Protein AF-A0A9N9IVQ7-F1 (afdb_monomer)

Sequence (150 aa):
NILSKRNEDKVCKCTIAESTFSSSFSGFSFFSQDECGRTTIAGMFSRGFEIFNSTNDIRFEIVDSCNRTLHDLTDGLNVQFNNDGSTDPFIHTFDQINLDCFEDGILFPQVAKNSKRSCGGNQRRDGPNAMTVKEGDDIKAKASVNDVPR

pLDDT: mean 85.36, std 16.27, range [41.31, 98.56]

Nearest PDB structures (foldseek):
  6fp6-assembly8_P  TM=5.067E-01  e=4.158E-01  Homo sapiens
  3h5c-assembly1_A  TM=5.831E-01  e=1.987E+00  Homo sapiens
  1yqf-assembly2_E  TM=6.324E-01  e=5.433E+00  Leishmania major
  6ee5-assembly1_A  TM=5.844E-01  e=8.494E+00  synthetic construct
  1jmj-assembly1_B  TM=2.276E-01  e=6.424E+00  Homo sapiens

Organism: Funneliformis mosseae (NCBI:txid27381)

Radius of gyration: 16.51 Å; Cα contacts (8 Å, |Δi|>4): 338; chains: 1; bounding box: 44×45×41 Å

Mean predicted aligned error: 7.53 Å

Foldseek 3Di:
DPPPPPPQDLLDDWFKWKWAFDPLWGKMWIWIAGSNQKIKIKMWIPANQLPDPDCPQKWKFWAALLRHGPDTCCVQQVWAADNRRITDITIGIGNPAGQPSDPSHQQFRDDPPPPPDDSPDDGDSRDHIWIFIDRHSDTSTITGIGTDDD

Structure (mmCIF, N/CA/C/O backbone):
data_AF-A0A9N9IVQ7-F1
#
_entry.id   AF-A0A9N9IVQ7-F1
#
loop_
_atom_site.group_PDB
_atom_site.id
_atom_site.type_symbol
_atom_site.label_atom_id
_atom_site.label_alt_id
_atom_site.label_comp_id
_atom_site.label_asym_id
_atom_site.label_entity_id
_atom_site.label_seq_id
_atom_site.pdbx_PDB_ins_code
_atom_site.Cartn_x
_atom_site.Cartn_y
_atom_site.Cartn_z
_atom_site.occupancy
_atom_site.B_iso_or_equiv
_atom_site.auth_seq_id
_atom_site.auth_comp_id
_atom_site.auth_asym_id
_atom_site.auth_atom_id
_atom_site.pdbx_PDB_model_num
ATOM 1 N N . ASN A 1 1 ? -27.186 -28.366 11.561 1.00 41.31 1 ASN A N 1
ATOM 2 C CA . ASN A 1 1 ? -27.120 -27.013 12.152 1.00 41.31 1 ASN A CA 1
ATOM 3 C C . ASN A 1 1 ? -25.804 -26.363 11.765 1.00 41.31 1 ASN A C 1
ATOM 5 O O . ASN A 1 1 ? -24.776 -26.747 12.293 1.00 41.31 1 ASN A O 1
ATOM 9 N N . ILE A 1 2 ? -25.836 -25.443 10.797 1.00 47.78 2 ILE A N 1
ATOM 10 C CA . ILE A 1 2 ? -24.663 -24.804 10.152 1.00 47.78 2 ILE A CA 1
ATOM 11 C C . ILE A 1 2 ? -24.270 -23.489 10.878 1.00 47.78 2 ILE A C 1
ATOM 13 O O . ILE A 1 2 ? -23.570 -22.638 10.349 1.00 47.78 2 ILE A O 1
ATOM 17 N N . LEU A 1 3 ? -24.712 -23.301 12.126 1.00 49.97 3 LEU A N 1
ATOM 18 C CA . LEU A 1 3 ? -24.615 -22.023 12.851 1.00 49.97 3 LEU A CA 1
ATOM 19 C C . LEU A 1 3 ? -23.543 -21.976 13.955 1.00 49.97 3 LEU A C 1
ATOM 21 O O . LEU A 1 3 ? -23.533 -21.043 14.746 1.00 49.97 3 LEU A O 1
ATOM 25 N N . SER A 1 4 ? -22.616 -22.934 14.017 1.00 47.44 4 SER A N 1
ATOM 26 C CA . SER A 1 4 ? -21.653 -23.053 15.128 1.00 47.44 4 SER A CA 1
ATOM 27 C C . SER A 1 4 ? -20.195 -22.725 14.765 1.00 47.44 4 SER A C 1
ATOM 29 O O . SER A 1 4 ? -19.284 -23.384 15.254 1.00 47.44 4 SER A O 1
ATOM 31 N N . LYS A 1 5 ? -19.936 -21.728 13.906 1.00 46.72 5 LYS A N 1
ATOM 32 C CA . LYS A 1 5 ? -18.557 -21.318 13.550 1.00 46.72 5 LYS A CA 1
ATOM 33 C C . LYS A 1 5 ? -18.295 -19.806 13.630 1.00 46.72 5 LYS A C 1
ATOM 35 O O . LYS A 1 5 ? -17.613 -19.241 12.786 1.00 46.72 5 LYS A O 1
ATOM 40 N N . ARG A 1 6 ? -18.835 -19.144 14.656 1.00 49.84 6 ARG A N 1
ATOM 41 C CA . ARG A 1 6 ? -18.424 -17.787 15.064 1.00 49.84 6 ARG A CA 1
ATOM 42 C C . ARG A 1 6 ? -18.199 -17.776 16.577 1.00 49.84 6 ARG A C 1
ATOM 44 O O . ARG A 1 6 ? -19.027 -17.264 17.313 1.00 49.84 6 ARG A O 1
ATOM 51 N N . ASN A 1 7 ? -17.130 -18.438 17.013 1.00 49.03 7 ASN A N 1
ATOM 52 C CA . ASN A 1 7 ? -16.660 -18.415 18.406 1.00 49.03 7 ASN A CA 1
ATOM 53 C C . ASN A 1 7 ? -15.434 -17.502 18.577 1.00 49.03 7 ASN A C 1
ATOM 55 O O . ASN A 1 7 ? -14.734 -17.602 19.576 1.00 49.03 7 ASN A O 1
ATOM 59 N N . GLU A 1 8 ? -15.148 -16.645 17.600 1.00 56.81 8 GLU A N 1
ATOM 60 C CA . GLU A 1 8 ? -14.254 -15.515 17.823 1.00 56.81 8 GLU A CA 1
ATOM 61 C C . GLU A 1 8 ? -15.145 -14.376 18.299 1.00 56.81 8 GLU A C 1
ATOM 63 O O . GLU A 1 8 ? -16.072 -13.970 17.588 1.00 56.81 8 GLU A O 1
ATOM 68 N N . ASP A 1 9 ? -14.941 -13.940 19.541 1.00 60.38 9 ASP A N 1
ATOM 69 C CA . ASP A 1 9 ? -15.590 -12.742 20.052 1.00 60.38 9 ASP A CA 1
ATOM 70 C C . ASP A 1 9 ? -15.311 -11.617 19.050 1.00 60.38 9 ASP A C 1
ATOM 72 O O . ASP A 1 9 ? -14.163 -11.340 18.712 1.00 60.38 9 ASP A O 1
ATOM 76 N N . LYS A 1 10 ? -16.365 -11.017 18.495 1.00 64.00 10 LYS A N 1
ATOM 77 C CA . LYS A 1 10 ? -16.242 -9.896 17.558 1.00 64.00 10 LYS A CA 1
ATOM 78 C C . LYS A 1 10 ? -15.755 -8.672 18.331 1.00 64.00 10 LYS A C 1
ATOM 80 O O . LYS A 1 10 ? -16.569 -7.894 18.826 1.00 64.00 10 LYS A O 1
ATOM 85 N N . VAL A 1 11 ? -14.443 -8.553 18.505 1.00 78.00 11 VAL A N 1
ATOM 86 C CA . VA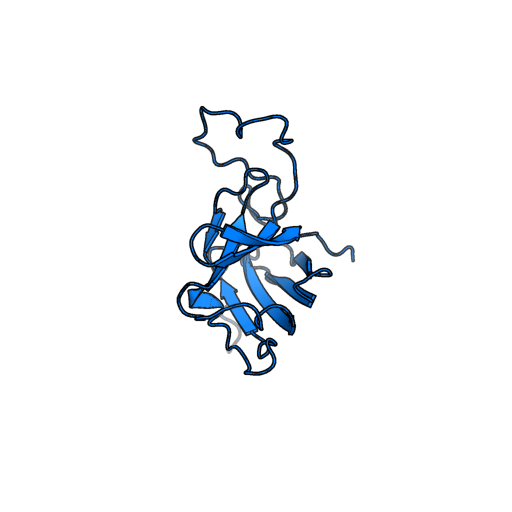L A 1 11 ? -13.819 -7.496 19.315 1.00 78.00 11 VAL A CA 1
ATOM 87 C C . VAL A 1 11 ? -13.631 -6.209 18.504 1.00 78.00 11 VAL A C 1
ATOM 89 O O . VAL A 1 11 ? -13.589 -5.121 19.074 1.00 78.00 11 VAL A O 1
ATOM 92 N N . CYS A 1 12 ? -13.577 -6.306 17.173 1.00 87.50 12 CYS A N 1
ATOM 93 C CA . CYS A 1 12 ? -13.176 -5.200 16.313 1.00 87.50 12 CYS A CA 1
ATOM 94 C C . CYS A 1 12 ? -14.361 -4.548 15.597 1.00 87.50 12 CYS A C 1
ATOM 96 O O . CYS A 1 12 ? -15.274 -5.221 15.113 1.00 87.50 12 CYS A O 1
ATOM 98 N N . LYS A 1 13 ? -14.322 -3.219 15.450 1.00 89.75 13 LYS A N 1
ATOM 99 C CA . LYS A 1 13 ? -15.182 -2.542 14.474 1.00 89.75 13 LYS A CA 1
ATOM 100 C C . LYS A 1 13 ? -14.661 -2.825 13.065 1.00 89.75 13 LYS A C 1
ATOM 102 O O . LYS A 1 13 ? -13.451 -2.866 12.838 1.00 89.75 13 LYS A O 1
ATOM 107 N N . CYS A 1 14 ? -15.569 -2.960 12.101 1.00 92.12 14 CYS A N 1
ATOM 108 C CA . CYS A 1 14 ? -15.156 -2.893 10.706 1.00 92.12 14 CYS A CA 1
ATOM 109 C C . CYS A 1 14 ? -14.626 -1.484 10.446 1.00 92.12 14 CYS A C 1
ATOM 111 O O . CYS A 1 14 ? -15.334 -0.523 10.766 1.00 92.12 14 CYS A O 1
ATOM 113 N N . THR A 1 15 ? -13.482 -1.353 9.780 1.00 94.25 15 THR A N 1
ATOM 114 C CA . THR A 1 15 ? -12.832 -0.070 9.443 1.00 94.25 15 THR A CA 1
ATOM 115 C C . THR A 1 15 ? -12.342 -0.120 7.998 1.00 94.25 15 THR A C 1
ATOM 117 O O . THR A 1 15 ? -12.033 -1.202 7.498 1.00 94.25 15 THR A O 1
ATOM 120 N N . ILE A 1 16 ? -12.340 1.020 7.302 1.00 96.19 16 ILE A N 1
ATOM 121 C CA . ILE A 1 16 ? -11.839 1.123 5.926 1.00 96.19 16 ILE A CA 1
ATOM 122 C C . ILE A 1 16 ? -10.820 2.251 5.873 1.00 96.19 16 ILE A C 1
ATOM 124 O O . ILE A 1 16 ? -11.083 3.333 6.377 1.00 96.19 16 ILE A O 1
ATOM 128 N N . ALA A 1 17 ? -9.688 2.003 5.231 1.00 97.38 17 ALA A N 1
ATOM 129 C CA . ALA A 1 17 ? -8.689 3.020 4.961 1.00 97.38 17 ALA A CA 1
ATOM 130 C C . ALA A 1 17 ? -8.263 2.979 3.494 1.00 97.38 17 ALA A C 1
ATOM 132 O O . ALA A 1 17 ? -8.499 1.992 2.791 1.00 97.38 17 ALA A O 1
ATOM 133 N N . GLU A 1 18 ? -7.609 4.039 3.038 1.00 97.50 18 GLU A N 1
ATOM 134 C CA . GLU A 1 18 ? -7.057 4.121 1.692 1.00 97.50 18 GLU A CA 1
ATOM 135 C C . GLU A 1 18 ? -5.669 4.763 1.661 1.00 97.50 18 GLU A C 1
ATOM 137 O O . GLU A 1 18 ? -5.298 5.580 2.509 1.00 97.50 18 GLU A O 1
ATOM 142 N N . SER A 1 19 ? -4.913 4.405 0.630 1.00 97.94 19 SER A N 1
ATOM 143 C CA . SER A 1 19 ? -3.668 5.049 0.238 1.00 97.94 19 SER A CA 1
ATOM 144 C C . SER A 1 19 ? -3.702 5.332 -1.252 1.00 97.94 19 SER A C 1
ATOM 146 O O . SER A 1 19 ? -3.748 4.407 -2.058 1.00 97.94 19 SER A O 1
ATOM 148 N N . THR A 1 20 ? -3.633 6.610 -1.613 1.00 97.75 20 THR A N 1
ATOM 149 C CA . THR A 1 20 ? -3.698 7.064 -3.006 1.00 97.75 20 THR A CA 1
ATOM 150 C C . THR A 1 20 ? -2.338 7.579 -3.463 1.00 97.75 20 THR A C 1
ATOM 152 O O . THR A 1 20 ? -1.767 8.489 -2.860 1.00 97.75 20 THR A O 1
ATOM 155 N N . PHE A 1 21 ? -1.829 7.015 -4.556 1.00 97.12 21 PHE A N 1
ATOM 156 C CA . PHE A 1 21 ? -0.580 7.403 -5.204 1.00 97.12 21 PHE A CA 1
ATOM 157 C C . PHE A 1 21 ? -0.909 8.233 -6.452 1.00 97.12 21 PHE A C 1
ATOM 159 O O . PHE A 1 21 ? -1.644 7.779 -7.327 1.00 97.12 21 PHE A O 1
ATOM 166 N N . SER A 1 22 ? -0.398 9.465 -6.533 1.00 92.81 22 SER A N 1
ATOM 167 C CA . SER A 1 22 ? -0.805 10.448 -7.556 1.00 92.81 22 SER A CA 1
ATOM 168 C C . SER A 1 22 ? 0.352 11.112 -8.317 1.00 92.81 22 SER A C 1
ATOM 170 O O . SER A 1 22 ? 0.138 12.091 -9.030 1.00 92.81 22 SER A O 1
ATOM 172 N N . SER A 1 23 ? 1.576 10.593 -8.193 1.00 88.00 23 SER A N 1
ATOM 173 C CA . SER A 1 23 ? 2.788 11.184 -8.785 1.00 88.00 23 SER A CA 1
ATOM 174 C C . SER A 1 23 ? 3.335 10.306 -9.926 1.00 88.00 23 SER A C 1
ATOM 1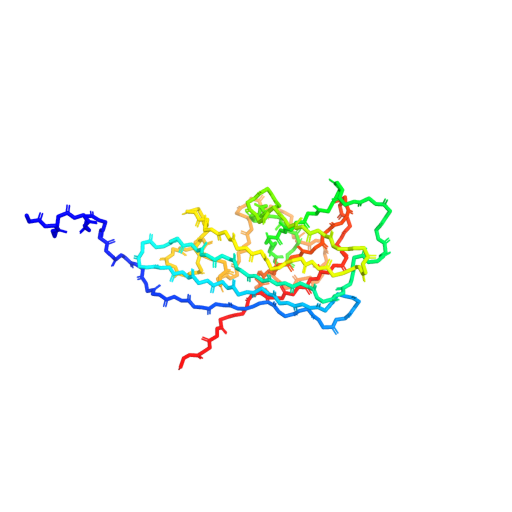76 O O . SER A 1 23 ? 2.580 9.916 -10.826 1.00 88.00 23 SER A O 1
ATOM 178 N N . SER A 1 24 ? 4.636 9.994 -9.908 1.00 90.50 24 SER A N 1
ATOM 179 C CA . SER A 1 24 ? 5.288 9.017 -10.793 1.00 90.50 24 SER A CA 1
ATOM 180 C C . SER A 1 24 ? 4.593 7.656 -10.746 1.00 90.50 24 SER A C 1
ATOM 182 O O . SER A 1 24 ? 4.410 7.028 -11.780 1.00 90.50 24 SER A O 1
ATOM 184 N N . PHE A 1 25 ? 4.109 7.267 -9.569 1.00 94.88 25 PHE A N 1
ATOM 185 C CA . PHE A 1 25 ? 3.207 6.138 -9.377 1.00 94.88 25 PHE A CA 1
ATOM 186 C C . PHE A 1 25 ? 1.771 6.641 -9.348 1.00 94.88 25 PHE A C 1
ATOM 188 O O . PHE A 1 25 ? 1.463 7.571 -8.593 1.00 94.88 25 PHE A O 1
ATOM 195 N N . SER A 1 26 ? 0.900 6.020 -10.144 1.00 96.75 26 SER A N 1
ATOM 196 C CA . SER A 1 26 ? -0.538 6.280 -10.083 1.00 96.75 26 SER A CA 1
ATOM 197 C C . SER A 1 26 ? -1.294 5.001 -9.791 1.00 96.75 26 SER A C 1
ATOM 199 O O . SER A 1 26 ? -1.281 4.064 -10.587 1.00 96.75 26 SER A O 1
ATOM 201 N N . GLY A 1 27 ? -1.952 4.967 -8.644 1.00 97.31 27 GLY A N 1
ATOM 202 C CA . GLY A 1 27 ? -2.629 3.786 -8.142 1.00 97.31 27 GLY A CA 1
ATOM 203 C C . GLY A 1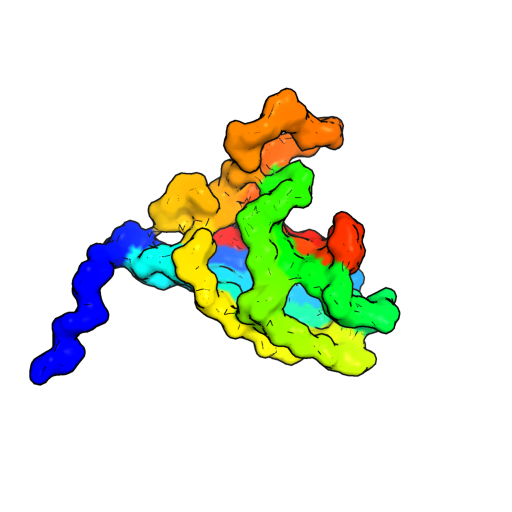 27 ? -3.256 4.053 -6.791 1.00 97.31 27 GLY A C 1
ATOM 204 O O . GLY A 1 27 ? -3.164 5.156 -6.246 1.00 97.31 27 GLY A O 1
ATOM 205 N N . PHE A 1 28 ? -3.882 3.029 -6.243 1.00 97.31 28 PHE A N 1
ATOM 206 C CA . PHE A 1 28 ? -4.454 3.089 -4.913 1.00 97.31 28 PHE A CA 1
ATOM 207 C C . PHE A 1 28 ? -4.381 1.724 -4.242 1.00 97.31 28 PHE A C 1
ATOM 209 O O . PHE A 1 28 ? -4.338 0.685 -4.906 1.00 97.31 28 PHE A O 1
ATOM 216 N N . SER A 1 29 ? -4.447 1.758 -2.919 1.00 98.06 29 SER A N 1
ATOM 217 C CA . SER A 1 29 ? -4.675 0.592 -2.080 1.00 98.06 29 SER A CA 1
ATOM 218 C C . SER A 1 29 ? -5.796 0.900 -1.099 1.00 98.06 29 SER A C 1
ATOM 220 O O . SER A 1 29 ? -5.783 1.937 -0.440 1.00 98.06 29 SER A O 1
ATOM 222 N N . PHE A 1 30 ? -6.748 -0.013 -0.991 1.00 97.25 30 PHE A N 1
ATOM 223 C CA . PHE A 1 30 ? -7.793 -0.042 0.016 1.00 97.25 30 PHE A CA 1
ATOM 224 C C . PHE A 1 30 ? -7.450 -1.062 1.092 1.00 97.25 30 PHE A C 1
ATOM 226 O O . PHE A 1 30 ? -6.936 -2.143 0.808 1.00 97.25 30 PHE A O 1
ATOM 233 N N . PHE A 1 31 ? -7.803 -0.727 2.323 1.00 98.12 31 PHE A N 1
ATOM 234 C CA . PHE A 1 31 ? -7.631 -1.571 3.490 1.00 98.12 31 PHE A CA 1
ATOM 235 C C . PHE A 1 31 ? -8.998 -1.758 4.134 1.00 98.12 31 PHE A C 1
ATOM 237 O O . PHE A 1 31 ? -9.707 -0.782 4.369 1.00 98.12 31 PHE A O 1
ATOM 244 N N . SER A 1 32 ? -9.380 -2.994 4.433 1.00 97.25 32 SER A N 1
ATOM 245 C CA . SER A 1 32 ? -10.655 -3.314 5.069 1.00 97.25 32 SER A CA 1
ATOM 246 C C . SER A 1 32 ? -10.427 -4.265 6.233 1.00 97.25 32 SER A C 1
ATOM 248 O O . SER A 1 32 ? -10.025 -5.409 6.029 1.00 97.25 32 SER A O 1
ATOM 250 N N . GLN A 1 33 ? -10.677 -3.778 7.446 1.00 96.12 33 GLN A N 1
ATOM 251 C CA . GLN A 1 33 ? -10.634 -4.580 8.665 1.00 96.12 33 GLN A CA 1
ATOM 252 C C . GLN A 1 33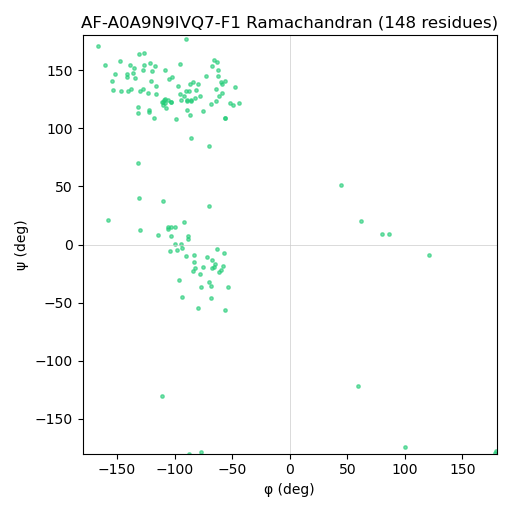 ? -11.993 -5.238 8.909 1.00 96.12 33 GLN A C 1
ATOM 254 O O . GLN A 1 33 ? -13.021 -4.554 8.866 1.00 96.12 33 GLN A O 1
ATOM 259 N N . ASP A 1 34 ? -11.991 -6.538 9.200 1.00 92.94 34 ASP A N 1
ATOM 260 C CA . ASP A 1 34 ? -13.179 -7.280 9.618 1.00 92.94 34 ASP A CA 1
ATOM 261 C C . ASP A 1 34 ? -13.386 -7.277 11.145 1.00 92.94 34 ASP A C 1
ATOM 263 O O . ASP A 1 34 ? -12.596 -6.740 11.920 1.00 92.94 34 ASP A O 1
ATOM 267 N N . GLU A 1 35 ? -14.486 -7.878 11.598 1.00 90.69 35 GLU A N 1
ATOM 268 C CA . GLU A 1 35 ? -14.860 -7.920 13.020 1.00 90.69 35 GLU A CA 1
ATOM 269 C C . GLU A 1 35 ? -13.908 -8.775 13.886 1.00 90.69 35 GLU A C 1
ATOM 271 O O . GLU A 1 35 ? -13.959 -8.688 15.116 1.00 90.69 35 GLU A O 1
ATOM 276 N N . CYS A 1 36 ? -13.045 -9.583 13.258 1.00 88.94 36 CYS A N 1
ATOM 277 C CA . CYS A 1 36 ? -12.015 -10.395 13.908 1.00 88.94 36 CYS A CA 1
ATOM 278 C C . CYS A 1 36 ? -10.657 -9.671 13.973 1.00 88.94 36 CYS A C 1
ATOM 280 O O . CYS A 1 36 ? -9.708 -10.206 14.541 1.00 88.94 36 CYS A O 1
ATOM 282 N N . GLY A 1 37 ? -10.550 -8.468 13.397 1.00 89.25 37 GLY A N 1
ATOM 283 C CA . GLY A 1 37 ? -9.324 -7.667 13.395 1.00 89.25 37 GLY A CA 1
ATOM 284 C C . GLY A 1 37 ? -8.361 -7.984 12.257 1.00 89.25 37 GLY A C 1
ATOM 285 O O . GLY A 1 37 ? -7.254 -7.454 12.251 1.00 89.25 37 GLY A O 1
ATOM 286 N N . ARG A 1 38 ? -8.772 -8.805 11.284 1.00 93.31 38 ARG A N 1
ATOM 287 C CA . ARG A 1 38 ? -7.965 -9.118 10.099 1.00 93.31 38 ARG A CA 1
ATOM 288 C C . ARG A 1 38 ? -8.151 -8.032 9.057 1.00 93.31 38 ARG A C 1
ATOM 290 O O . ARG A 1 38 ? -9.278 -7.588 8.829 1.00 93.31 38 ARG A O 1
ATOM 297 N N . THR A 1 39 ? -7.077 -7.646 8.375 1.00 97.44 39 THR A N 1
ATOM 298 C CA . THR A 1 39 ? -7.128 -6.596 7.350 1.00 97.44 39 THR A CA 1
ATOM 299 C C . THR A 1 39 ? -6.921 -7.176 5.962 1.00 97.44 39 THR A C 1
ATOM 301 O O . THR A 1 39 ? -5.874 -7.738 5.649 1.00 97.44 39 THR A O 1
ATOM 304 N N . THR A 1 40 ? -7.913 -6.993 5.097 1.00 98.44 40 THR A N 1
ATOM 305 C CA . THR A 1 40 ? -7.775 -7.229 3.660 1.00 98.44 40 THR A CA 1
ATOM 306 C C . THR A 1 40 ? -7.227 -5.982 2.992 1.00 98.44 40 THR A C 1
ATOM 308 O O . THR A 1 40 ? -7.816 -4.911 3.113 1.00 98.44 40 THR A O 1
ATOM 311 N N . ILE A 1 41 ? -6.112 -6.126 2.284 1.00 98.56 41 ILE A N 1
ATOM 312 C CA . ILE A 1 41 ? -5.498 -5.074 1.480 1.00 98.56 41 ILE A CA 1
ATOM 313 C C . ILE A 1 41 ? -5.713 -5.433 0.017 1.00 98.56 41 ILE A C 1
ATOM 315 O O . ILE A 1 41 ? -5.361 -6.533 -0.408 1.00 98.56 41 ILE A O 1
ATOM 319 N N . ALA A 1 42 ? -6.294 -4.516 -0.745 1.00 98.38 42 ALA A N 1
ATOM 320 C CA . ALA A 1 42 ? -6.522 -4.673 -2.173 1.00 98.38 42 ALA A CA 1
ATOM 321 C C . ALA A 1 42 ? -6.143 -3.397 -2.914 1.00 98.38 42 ALA A C 1
ATOM 323 O O . ALA A 1 42 ? -6.252 -2.311 -2.357 1.00 98.38 42 ALA A O 1
ATOM 324 N N . GLY A 1 43 ? -5.734 -3.490 -4.169 1.00 98.25 43 GLY A N 1
ATOM 325 C CA . GLY A 1 43 ? -5.335 -2.303 -4.910 1.00 98.25 43 GLY A CA 1
ATOM 326 C C . GLY A 1 43 ? -4.885 -2.603 -6.321 1.00 98.25 43 GLY A C 1
ATOM 327 O O . GLY A 1 43 ? -4.933 -3.742 -6.781 1.00 98.25 43 GLY A O 1
ATOM 328 N N . MET A 1 44 ? -4.469 -1.548 -7.008 1.00 98.00 44 MET A N 1
ATOM 329 C CA . MET A 1 44 ? -3.823 -1.633 -8.311 1.00 98.00 44 MET A CA 1
ATOM 330 C C . MET A 1 44 ? -3.049 -0.354 -8.603 1.00 98.00 44 MET A C 1
ATOM 332 O O . MET A 1 44 ? -3.398 0.731 -8.125 1.00 98.00 44 MET A O 1
ATOM 336 N N . PHE A 1 45 ? -2.036 -0.477 -9.452 1.00 98.00 45 PHE A N 1
ATOM 337 C CA . PHE A 1 45 ? -1.338 0.655 -10.033 1.00 98.00 45 PHE A CA 1
ATOM 338 C C . PHE A 1 45 ? -1.532 0.664 -11.541 1.00 98.00 45 PHE A C 1
ATOM 340 O O . PHE A 1 45 ? -1.307 -0.324 -12.225 1.00 98.00 45 PHE A O 1
ATOM 347 N N . SER A 1 46 ? -1.930 1.817 -12.060 1.00 96.81 46 SER A N 1
ATOM 348 C CA . SER A 1 46 ? -2.077 2.059 -13.496 1.00 96.81 46 SER A CA 1
ATOM 349 C C . SER A 1 46 ? -0.758 2.415 -14.185 1.00 96.81 46 SER A C 1
ATOM 351 O O . SER A 1 46 ? -0.677 2.305 -15.401 1.00 96.81 46 SER A O 1
ATOM 353 N N . ARG A 1 47 ? 0.248 2.869 -13.424 1.00 95.12 47 ARG A N 1
ATOM 354 C CA . ARG A 1 47 ? 1.602 3.200 -13.898 1.00 95.12 47 ARG A CA 1
ATOM 355 C C . ARG A 1 47 ? 2.581 3.365 -12.734 1.00 95.12 47 ARG A C 1
ATOM 357 O O . ARG A 1 47 ? 2.155 3.535 -11.583 1.00 95.12 47 ARG A O 1
ATOM 364 N N . GLY A 1 48 ? 3.864 3.485 -13.059 1.00 93.25 48 GLY A N 1
ATOM 365 C CA . GLY A 1 48 ? 4.955 3.791 -12.134 1.00 93.25 48 GLY A CA 1
ATOM 366 C C . GLY A 1 48 ? 6.031 2.713 -12.102 1.00 93.25 48 GLY A C 1
ATOM 367 O O . GLY A 1 48 ? 7.082 2.933 -11.504 1.00 93.25 48 GLY A O 1
ATOM 368 N N . PHE A 1 49 ? 5.787 1.570 -12.746 1.00 93.62 49 PHE A N 1
ATOM 369 C CA . PHE A 1 49 ? 6.714 0.443 -12.774 1.00 93.62 49 PHE A CA 1
ATOM 370 C C . PHE A 1 49 ? 7.544 0.351 -14.062 1.00 93.62 49 PHE A C 1
ATOM 372 O O . PHE A 1 49 ? 8.415 -0.506 -14.160 1.00 93.62 49 PHE A O 1
ATOM 379 N N . GLU A 1 50 ? 7.359 1.274 -15.012 1.00 86.75 50 GLU A N 1
ATOM 380 C CA . GLU A 1 50 ? 8.144 1.372 -16.254 1.00 86.75 50 GLU A CA 1
ATOM 381 C C . GLU A 1 50 ? 9.637 1.632 -15.989 1.00 86.75 50 GLU A C 1
ATOM 383 O O . GLU A 1 50 ? 10.487 1.365 -16.835 1.00 86.75 50 GLU A O 1
ATOM 388 N N . ILE A 1 51 ? 9.951 2.209 -14.826 1.00 73.06 51 ILE A N 1
ATOM 389 C CA . ILE A 1 51 ? 11.296 2.659 -14.448 1.00 73.06 51 ILE A CA 1
ATOM 390 C C . ILE A 1 51 ? 12.180 1.542 -13.884 1.00 73.06 51 ILE A C 1
ATOM 392 O O . ILE A 1 51 ? 13.368 1.775 -13.661 1.00 73.06 51 ILE A O 1
ATOM 396 N N . PHE A 1 52 ? 11.619 0.361 -13.616 1.00 77.81 52 PHE A N 1
ATOM 397 C CA . PHE A 1 52 ? 12.343 -0.723 -12.963 1.00 77.81 52 PHE A CA 1
ATOM 398 C C 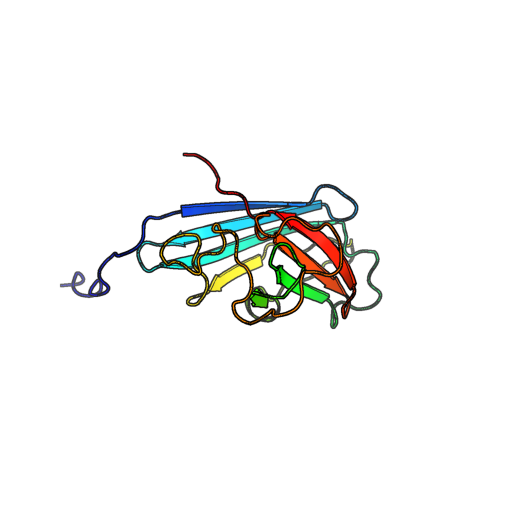. PHE A 1 52 ? 12.991 -1.656 -13.977 1.00 77.81 52 PHE A C 1
ATOM 400 O O . PHE A 1 52 ? 12.337 -2.206 -14.858 1.00 77.81 52 PHE A O 1
ATOM 407 N N . ASN A 1 53 ? 14.294 -1.887 -13.807 1.00 69.56 53 ASN A N 1
ATOM 408 C CA . ASN A 1 53 ? 15.033 -2.857 -14.619 1.00 69.56 53 ASN A CA 1
ATOM 409 C C . ASN A 1 53 ? 14.736 -4.311 -14.203 1.00 69.56 53 ASN A C 1
ATOM 411 O O . ASN A 1 53 ? 15.007 -5.241 -14.960 1.00 69.56 53 ASN A O 1
ATOM 415 N N . SER A 1 54 ? 14.219 -4.509 -12.988 1.00 76.81 54 SER A N 1
ATOM 416 C CA . SER A 1 54 ? 13.837 -5.797 -12.411 1.00 76.81 54 SER A CA 1
ATOM 417 C C . SER A 1 54 ? 12.760 -5.573 -11.355 1.00 76.81 54 SER A C 1
ATOM 419 O O . SER A 1 54 ? 12.844 -4.632 -10.570 1.00 76.81 54 SER A O 1
ATOM 421 N N . THR A 1 55 ? 11.773 -6.462 -11.303 1.00 78.69 55 THR A N 1
ATOM 422 C CA . THR A 1 55 ? 10.707 -6.425 -10.294 1.00 78.69 55 THR A CA 1
ATOM 423 C C . THR A 1 55 ? 11.050 -7.217 -9.033 1.00 78.69 55 THR A C 1
ATOM 425 O O . THR A 1 55 ? 10.350 -7.100 -8.034 1.00 78.69 55 THR A O 1
ATOM 428 N N . ASN A 1 56 ? 12.136 -8.001 -9.052 1.00 79.56 56 ASN A N 1
ATOM 429 C CA . ASN A 1 56 ? 12.521 -8.886 -7.943 1.00 79.56 56 ASN A CA 1
ATOM 430 C C . ASN A 1 56 ? 12.945 -8.130 -6.675 1.00 79.56 56 ASN A C 1
ATOM 432 O O . ASN A 1 56 ? 12.924 -8.702 -5.591 1.00 79.56 56 ASN A O 1
ATOM 436 N N . ASP A 1 57 ? 13.318 -6.856 -6.810 1.00 87.50 57 ASP A N 1
ATOM 437 C CA . ASP A 1 57 ? 13.742 -6.004 -5.696 1.00 87.50 57 ASP A CA 1
ATOM 438 C C . ASP A 1 57 ? 12.651 -5.013 -5.266 1.00 87.50 57 ASP A C 1
ATOM 440 O O . ASP A 1 57 ? 12.911 -4.124 -4.448 1.00 87.50 57 ASP A O 1
ATOM 444 N N . ILE A 1 58 ? 11.438 -5.143 -5.820 1.00 93.56 58 ILE A N 1
ATOM 445 C CA . ILE A 1 58 ? 10.314 -4.273 -5.487 1.00 93.56 58 ILE A CA 1
ATOM 446 C C . ILE A 1 58 ? 9.653 -4.765 -4.208 1.00 93.56 58 ILE A C 1
ATOM 448 O O . ILE A 1 58 ? 9.225 -5.914 -4.124 1.00 93.56 58 ILE A O 1
ATOM 452 N N . ARG A 1 59 ? 9.521 -3.870 -3.227 1.00 95.81 59 ARG A N 1
ATOM 453 C CA . ARG A 1 59 ? 8.847 -4.166 -1.958 1.00 95.81 59 ARG A CA 1
ATOM 454 C C . ARG A 1 59 ? 7.670 -3.242 -1.721 1.00 95.81 59 ARG A C 1
ATOM 456 O O . ARG A 1 59 ? 7.752 -2.036 -1.970 1.00 95.81 59 ARG A O 1
ATOM 463 N N . PHE A 1 60 ? 6.600 -3.816 -1.187 1.00 97.38 60 PHE A N 1
ATOM 464 C CA . PHE A 1 60 ? 5.439 -3.085 -0.697 1.00 97.38 60 PHE A CA 1
ATOM 465 C C . PHE A 1 60 ? 5.446 -3.138 0.822 1.00 97.38 60 PHE A C 1
ATOM 467 O O . PHE A 1 60 ? 5.340 -4.208 1.409 1.00 97.38 60 PHE A O 1
ATOM 474 N N . GLU A 1 61 ? 5.559 -1.985 1.472 1.00 97.50 61 GLU A N 1
ATOM 475 C CA . GLU A 1 61 ? 5.703 -1.928 2.928 1.00 97.50 61 GLU A CA 1
ATOM 476 C C . GLU A 1 61 ? 4.797 -0.864 3.540 1.00 97.50 61 GLU A C 1
ATOM 478 O O . GLU A 1 61 ? 4.661 0.234 2.993 1.00 97.50 61 GLU A O 1
ATOM 483 N N . ILE A 1 62 ? 4.250 -1.152 4.720 1.00 96.75 62 ILE A N 1
ATOM 484 C CA . ILE A 1 62 ? 3.687 -0.135 5.610 1.00 96.75 62 ILE A CA 1
ATOM 485 C C . ILE A 1 62 ? 4.811 0.344 6.516 1.00 96.75 62 ILE A C 1
ATOM 487 O O . ILE A 1 62 ? 5.436 -0.450 7.221 1.00 96.75 62 ILE A O 1
ATOM 491 N N . VAL A 1 63 ? 5.054 1.648 6.515 1.00 94.31 63 VAL A N 1
ATOM 492 C CA . VAL A 1 63 ? 6.099 2.292 7.308 1.00 94.31 63 VAL A CA 1
ATOM 493 C C . VAL A 1 63 ? 5.511 3.335 8.245 1.00 94.31 63 VAL A C 1
ATOM 495 O O . VAL A 1 63 ? 4.459 3.917 7.973 1.00 94.31 63 VAL A O 1
ATOM 498 N N . ASP A 1 64 ? 6.232 3.620 9.321 1.00 90.50 64 ASP A N 1
ATOM 499 C CA . ASP A 1 64 ? 5.900 4.730 10.201 1.00 90.50 64 ASP A CA 1
ATOM 500 C C . ASP A 1 64 ? 6.315 6.101 9.635 1.00 90.50 64 ASP A C 1
ATOM 502 O O . ASP A 1 64 ? 6.884 6.237 8.541 1.00 90.50 64 ASP A O 1
ATOM 506 N N . SER A 1 65 ? 6.055 7.155 10.411 1.00 85.12 65 SER A N 1
ATOM 507 C CA . SER A 1 65 ? 6.427 8.535 10.074 1.00 85.12 65 SER A CA 1
ATOM 508 C C . SER A 1 65 ? 7.934 8.734 9.836 1.00 85.12 65 SER A C 1
ATOM 510 O O . SER A 1 65 ? 8.329 9.685 9.159 1.00 85.12 65 SER A O 1
ATOM 512 N N . CYS A 1 66 ? 8.766 7.807 10.313 1.00 85.94 66 CYS A N 1
ATOM 513 C CA . CYS A 1 66 ? 10.221 7.812 10.212 1.00 85.94 66 CYS A CA 1
ATOM 514 C C . CYS A 1 66 ? 10.756 6.809 9.183 1.00 85.94 66 CYS A C 1
ATOM 516 O O . CYS A 1 66 ? 11.953 6.519 9.178 1.00 85.94 66 CYS A O 1
ATOM 518 N N . ASN A 1 67 ? 9.883 6.296 8.308 1.00 89.00 67 ASN A N 1
ATOM 519 C CA . ASN A 1 67 ? 10.190 5.321 7.261 1.00 89.00 67 ASN A CA 1
ATOM 520 C C . ASN A 1 67 ? 10.704 3.968 7.783 1.00 89.00 67 ASN A C 1
ATOM 522 O O . ASN A 1 67 ? 11.327 3.219 7.029 1.00 89.00 67 ASN A O 1
ATOM 526 N N . ARG A 1 68 ? 10.455 3.636 9.054 1.00 89.81 68 ARG A N 1
ATOM 527 C CA . ARG A 1 68 ? 10.749 2.300 9.580 1.00 89.81 68 ARG A CA 1
ATOM 528 C C . ARG A 1 68 ? 9.616 1.363 9.195 1.00 89.81 68 ARG A C 1
ATOM 530 O O . ARG A 1 68 ? 8.452 1.703 9.390 1.00 89.81 68 ARG A O 1
ATOM 537 N N . THR A 1 69 ? 9.964 0.193 8.677 1.00 93.06 69 THR A N 1
ATOM 538 C CA . THR A 1 69 ? 9.007 -0.845 8.288 1.00 93.06 69 THR A CA 1
ATOM 539 C C . THR A 1 69 ? 8.245 -1.353 9.510 1.00 93.06 69 THR A C 1
ATOM 541 O O . THR A 1 69 ? 8.849 -1.795 10.487 1.00 93.06 69 THR A O 1
ATOM 544 N N . LEU A 1 70 ? 6.918 -1.260 9.448 1.00 93.44 70 LEU A N 1
ATOM 545 C CA . LEU A 1 70 ? 5.983 -1.863 10.398 1.00 93.44 70 LEU A CA 1
ATOM 546 C C . LEU A 1 70 ? 5.528 -3.230 9.881 1.00 93.44 70 LEU A C 1
ATOM 548 O O . LEU A 1 70 ? 5.544 -4.205 10.626 1.00 93.44 70 LEU A O 1
ATOM 552 N N . HIS A 1 71 ? 5.187 -3.299 8.589 1.00 95.88 71 HIS A N 1
ATOM 553 C CA . HIS A 1 71 ? 4.765 -4.526 7.918 1.00 95.88 71 HIS A CA 1
ATOM 554 C C . HIS A 1 71 ? 5.356 -4.598 6.511 1.00 95.88 71 HIS A C 1
ATOM 556 O O . HIS A 1 71 ? 5.245 -3.639 5.745 1.00 95.88 71 HIS A O 1
ATOM 562 N N . ASP A 1 72 ? 5.938 -5.746 6.172 1.00 96.69 72 ASP A N 1
ATOM 563 C CA . ASP A 1 72 ? 6.259 -6.109 4.793 1.00 96.69 72 ASP A CA 1
ATOM 564 C C . ASP A 1 72 ? 5.052 -6.838 4.190 1.00 96.69 72 ASP A C 1
ATOM 566 O O . ASP A 1 72 ? 4.554 -7.812 4.760 1.00 96.69 72 ASP A O 1
ATOM 570 N N . LEU A 1 73 ? 4.539 -6.315 3.080 1.00 97.81 73 LEU A N 1
ATOM 571 C CA . LEU A 1 73 ? 3.363 -6.825 2.380 1.00 97.81 73 LEU A CA 1
ATOM 572 C C . LEU A 1 73 ? 3.733 -7.597 1.109 1.00 97.81 73 LEU A C 1
ATOM 574 O O . LEU A 1 73 ? 2.842 -8.143 0.463 1.00 97.81 73 LEU A O 1
ATOM 578 N N . THR A 1 74 ? 5.011 -7.615 0.728 1.00 96.50 74 THR A N 1
ATOM 579 C CA . THR A 1 74 ? 5.478 -7.984 -0.616 1.00 96.50 74 THR A CA 1
ATOM 580 C C . THR A 1 74 ? 5.008 -9.377 -1.029 1.00 96.50 74 THR A C 1
ATOM 582 O O . THR A 1 74 ? 4.283 -9.514 -2.017 1.00 96.50 74 THR A O 1
ATOM 585 N N . ASP A 1 75 ? 5.326 -10.391 -0.224 1.00 95.88 75 ASP A N 1
ATOM 586 C CA . ASP A 1 75 ? 4.965 -11.784 -0.516 1.00 95.88 75 ASP A CA 1
ATOM 587 C C . ASP A 1 75 ? 3.455 -12.029 -0.426 1.00 95.88 75 ASP A C 1
ATOM 589 O O . ASP A 1 75 ? 2.897 -12.805 -1.198 1.00 95.88 75 ASP A O 1
ATOM 593 N N . GLY A 1 76 ? 2.781 -11.358 0.513 1.00 96.88 76 GLY A N 1
ATOM 594 C CA . GLY A 1 76 ? 1.341 -11.516 0.711 1.00 96.88 76 GLY A CA 1
ATOM 595 C C . GLY A 1 76 ? 0.537 -10.946 -0.455 1.00 96.88 76 GLY A C 1
ATOM 596 O O . GLY A 1 76 ? -0.368 -11.604 -0.964 1.00 96.88 76 GLY A O 1
ATOM 597 N N . LEU A 1 77 ? 0.885 -9.739 -0.911 1.00 97.12 77 LEU A N 1
ATOM 598 C CA . LEU A 1 77 ? 0.220 -9.113 -2.054 1.00 97.12 77 LEU A CA 1
ATOM 599 C C . LEU A 1 77 ? 0.553 -9.816 -3.371 1.00 97.12 77 LEU A C 1
ATOM 601 O O . LEU A 1 77 ? -0.304 -9.836 -4.253 1.00 97.12 77 LEU A O 1
ATOM 605 N N . ASN A 1 78 ? 1.766 -10.374 -3.502 1.00 96.19 78 ASN A N 1
ATOM 606 C CA . ASN A 1 78 ? 2.240 -11.088 -4.692 1.00 96.19 78 ASN A CA 1
ATOM 607 C C . ASN A 1 78 ? 1.891 -10.342 -5.996 1.00 96.19 78 ASN A C 1
ATOM 609 O O . ASN A 1 78 ? 1.251 -10.881 -6.907 1.00 96.19 78 ASN A O 1
ATOM 613 N N . VAL A 1 79 ? 2.247 -9.056 -6.038 1.00 96.62 79 VAL A N 1
ATOM 614 C CA . VAL A 1 79 ? 1.846 -8.140 -7.110 1.00 96.62 79 VAL A CA 1
ATOM 615 C C . VAL A 1 79 ? 2.399 -8.616 -8.451 1.00 96.62 79 VAL A C 1
ATOM 617 O O . VAL A 1 79 ? 3.596 -8.856 -8.590 1.00 96.62 79 VAL A O 1
ATOM 620 N N . GLN A 1 80 ? 1.517 -8.731 -9.444 1.00 96.00 80 GLN A N 1
ATOM 621 C CA . GLN A 1 80 ? 1.893 -9.053 -10.818 1.00 96.00 80 GLN A CA 1
ATOM 622 C C . GLN A 1 80 ? 2.065 -7.757 -11.608 1.00 96.00 80 GLN A C 1
ATOM 624 O O . GLN A 1 80 ? 1.157 -6.924 -11.653 1.00 96.00 80 GLN A O 1
ATOM 629 N N . PHE A 1 81 ? 3.240 -7.581 -12.205 1.00 94.81 81 PHE A N 1
ATOM 630 C CA . PHE A 1 81 ? 3.597 -6.385 -12.963 1.00 94.81 81 PHE A CA 1
ATOM 631 C C . PHE A 1 81 ? 3.380 -6.610 -14.456 1.00 94.81 81 PHE A C 1
ATOM 633 O O . PHE A 1 81 ? 3.771 -7.644 -15.001 1.00 94.81 81 PHE A O 1
ATOM 640 N N . ASN A 1 82 ? 2.803 -5.614 -15.119 1.00 93.94 82 ASN A N 1
ATOM 641 C CA . ASN A 1 82 ? 2.560 -5.621 -16.552 1.00 93.94 82 ASN A CA 1
ATOM 642 C C . ASN A 1 82 ? 3.690 -4.906 -17.303 1.00 93.94 82 ASN A C 1
ATOM 644 O O . ASN A 1 82 ? 4.365 -4.020 -16.778 1.00 93.94 82 ASN A O 1
ATOM 648 N N . ASN A 1 83 ? 3.870 -5.260 -18.577 1.00 90.19 83 ASN A N 1
ATOM 649 C CA . ASN A 1 83 ? 4.928 -4.695 -19.426 1.00 90.19 83 ASN A CA 1
ATOM 650 C C . ASN A 1 83 ? 4.765 -3.189 -19.702 1.00 90.19 83 ASN A C 1
ATOM 652 O O . ASN A 1 83 ? 5.707 -2.548 -20.161 1.00 90.19 83 ASN A O 1
ATOM 656 N N . ASP A 1 84 ? 3.577 -2.633 -19.470 1.00 91.12 84 ASP A N 1
ATOM 657 C CA . ASP A 1 84 ? 3.275 -1.208 -19.619 1.00 91.12 84 ASP A CA 1
ATOM 658 C C . ASP A 1 84 ? 3.556 -0.394 -18.344 1.00 91.12 84 ASP A C 1
ATOM 660 O O . ASP A 1 84 ? 3.268 0.798 -18.310 1.00 91.12 84 ASP A O 1
ATOM 664 N N . GLY A 1 85 ? 4.112 -1.023 -17.302 1.00 92.50 85 GLY A N 1
ATOM 665 C CA . GLY A 1 85 ? 4.389 -0.394 -16.011 1.00 92.50 85 GLY A CA 1
ATOM 666 C C . GLY A 1 85 ? 3.178 -0.276 -15.088 1.00 92.50 85 GLY A C 1
ATOM 667 O O . GLY A 1 85 ? 3.282 0.377 -14.046 1.00 92.50 85 GLY A O 1
ATOM 668 N N . SER A 1 86 ? 2.049 -0.896 -15.441 1.00 96.06 86 SER A N 1
ATOM 669 C CA . SER A 1 86 ? 0.911 -1.111 -14.545 1.00 96.06 86 SER A CA 1
ATOM 670 C C . SER A 1 86 ? 1.061 -2.411 -13.736 1.00 96.06 86 SER A C 1
ATOM 672 O O . SER A 1 86 ? 2.046 -3.144 -13.864 1.00 96.06 86 SER A O 1
ATOM 674 N N . THR A 1 87 ? 0.078 -2.708 -12.889 1.00 97.50 87 THR A N 1
ATOM 675 C CA . THR A 1 87 ? -0.056 -3.992 -12.193 1.00 97.50 87 THR A CA 1
ATOM 676 C C . THR A 1 87 ? -1.436 -4.579 -12.436 1.00 97.50 87 THR A C 1
ATOM 678 O O . THR A 1 87 ? -2.413 -3.841 -12.592 1.00 97.50 87 THR A O 1
ATOM 681 N N . ASP A 1 88 ? -1.548 -5.901 -12.346 1.00 97.81 88 ASP A N 1
ATOM 682 C CA . ASP A 1 88 ? -2.856 -6.511 -12.125 1.00 97.81 88 ASP A CA 1
ATOM 683 C C . ASP A 1 88 ? -3.416 -6.076 -10.757 1.00 97.81 88 ASP A C 1
ATOM 685 O O . ASP A 1 88 ? -2.654 -5.682 -9.858 1.00 97.81 88 ASP A O 1
ATOM 689 N N . PRO A 1 89 ? -4.746 -6.136 -10.561 1.00 98.06 89 PRO A N 1
ATOM 690 C CA . PRO A 1 89 ? -5.325 -5.967 -9.241 1.00 98.06 89 PRO A CA 1
ATOM 691 C C . PRO A 1 89 ? -4.786 -7.020 -8.272 1.00 98.06 89 PRO A C 1
ATOM 693 O O . PRO A 1 89 ? -4.830 -8.218 -8.552 1.00 98.06 89 PRO A O 1
ATOM 696 N N . PHE A 1 90 ? -4.324 -6.576 -7.109 1.00 98.12 90 PHE A N 1
ATOM 697 C CA . PHE A 1 90 ? -3.870 -7.448 -6.030 1.00 98.12 90 PHE A CA 1
ATOM 698 C C . PHE A 1 90 ? -4.863 -7.424 -4.871 1.00 98.12 90 PHE A C 1
ATOM 700 O O . PHE A 1 90 ? -5.539 -6.420 -4.630 1.00 98.12 90 PHE A O 1
ATOM 707 N N . ILE A 1 91 ? -4.950 -8.536 -4.143 1.00 98.38 91 ILE A N 1
ATOM 708 C CA . ILE A 1 91 ? -5.765 -8.662 -2.937 1.00 98.38 91 ILE A CA 1
ATOM 709 C C . ILE A 1 91 ? -5.182 -9.730 -2.016 1.00 98.38 91 ILE A C 1
ATOM 711 O O . ILE A 1 91 ? -4.881 -10.840 -2.452 1.00 98.38 91 ILE A O 1
ATOM 715 N N . HIS A 1 92 ? -5.056 -9.409 -0.732 1.00 98.50 92 HIS A N 1
ATOM 716 C CA . HIS A 1 92 ? -4.655 -10.371 0.287 1.00 98.50 92 HIS A CA 1
ATOM 717 C C . HIS A 1 92 ? -5.221 -10.003 1.657 1.00 98.50 92 HIS A C 1
ATOM 719 O O . HIS A 1 92 ? -5.348 -8.823 1.984 1.00 98.50 92 HIS A O 1
ATOM 725 N N . THR A 1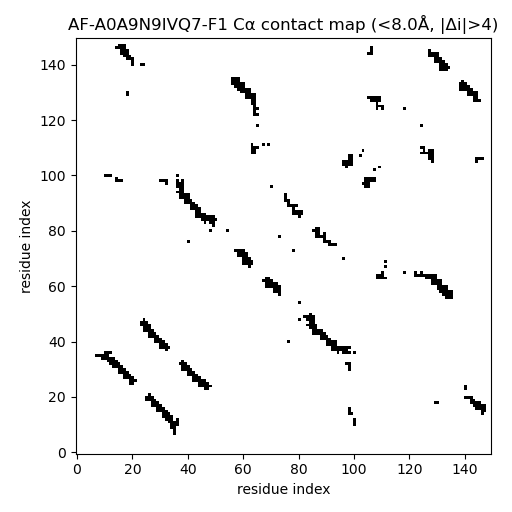 93 ? -5.534 -11.008 2.472 1.00 98.19 93 THR A N 1
ATOM 726 C CA . THR A 1 93 ? -5.963 -10.819 3.862 1.00 98.19 93 THR A CA 1
ATOM 727 C C . THR A 1 93 ? -4.814 -11.153 4.798 1.00 98.19 93 THR A C 1
ATOM 729 O O . THR A 1 93 ? -4.300 -12.265 4.771 1.00 98.19 93 THR A O 1
ATOM 732 N N . PHE A 1 94 ? -4.429 -10.189 5.629 1.00 97.25 94 PHE A N 1
ATOM 733 C CA . PHE A 1 94 ? -3.376 -10.325 6.625 1.00 97.25 94 PHE A CA 1
ATOM 734 C C . PHE A 1 94 ? -3.993 -10.435 8.020 1.00 97.25 94 PHE A C 1
ATOM 736 O O . PHE A 1 94 ? -4.721 -9.538 8.455 1.00 97.25 94 PHE A O 1
ATOM 743 N N . ASP A 1 95 ? -3.662 -11.507 8.736 1.00 94.12 95 ASP A N 1
ATOM 744 C CA . ASP A 1 95 ? -4.194 -11.766 10.080 1.00 94.12 95 ASP A CA 1
ATOM 745 C C . ASP A 1 95 ? -3.500 -10.917 11.159 1.00 94.12 95 ASP A C 1
ATOM 747 O O . ASP A 1 95 ? -4.076 -10.625 12.202 1.00 94.12 95 ASP A O 1
ATOM 751 N N . GLN A 1 96 ? -2.261 -10.496 10.900 1.00 91.50 96 GLN A N 1
ATOM 752 C CA . GLN A 1 96 ? -1.415 -9.723 11.815 1.00 91.50 96 GLN A CA 1
ATOM 753 C C . GLN A 1 96 ? -1.488 -8.202 11.615 1.00 91.50 96 GLN A C 1
ATOM 755 O O . GLN A 1 96 ? -0.766 -7.465 12.282 1.00 91.50 96 GLN A O 1
ATOM 760 N N . ILE A 1 97 ? -2.293 -7.727 10.662 1.00 94.88 97 ILE A N 1
ATOM 761 C CA . ILE A 1 97 ? -2.465 -6.297 10.393 1.00 94.88 97 ILE A CA 1
ATOM 762 C C . ILE A 1 97 ? -3.868 -5.914 10.828 1.00 94.88 97 ILE A C 1
ATOM 764 O O . ILE A 1 97 ? -4.845 -6.451 10.310 1.00 94.88 97 ILE A O 1
ATOM 768 N N . ASN A 1 98 ? -3.956 -4.944 11.732 1.00 94.62 98 ASN A N 1
ATOM 769 C CA . ASN A 1 98 ? -5.206 -4.303 12.112 1.00 94.62 98 ASN A CA 1
ATOM 770 C C . ASN A 1 98 ? -5.123 -2.801 11.798 1.00 94.62 98 ASN A C 1
ATOM 772 O O . ASN A 1 98 ? -4.045 -2.205 11.804 1.00 94.62 98 ASN A O 1
ATOM 776 N N . LEU A 1 99 ? -6.260 -2.194 11.479 1.00 94.75 99 LEU A N 1
ATOM 777 C CA . LEU A 1 99 ? -6.383 -0.762 11.236 1.00 94.75 99 LEU A CA 1
ATOM 778 C C . LEU A 1 99 ? -6.445 0.006 12.552 1.00 94.75 99 LEU A C 1
ATOM 780 O O . LEU A 1 99 ? -5.642 0.909 12.770 1.00 94.75 99 LEU A O 1
ATOM 784 N N . ASP A 1 100 ? -7.386 -0.359 13.417 1.00 93.25 100 ASP A N 1
ATOM 785 C CA . ASP A 1 100 ? -7.676 0.369 14.656 1.00 93.25 100 ASP A CA 1
ATOM 786 C C . ASP A 1 100 ? -8.386 -0.475 15.724 1.00 93.25 100 ASP A C 1
ATOM 788 O O . ASP A 1 100 ? -9.049 0.064 16.614 1.00 93.25 100 ASP A O 1
ATOM 792 N N . CYS A 1 101 ? -8.277 -1.802 15.633 1.00 90.06 101 CYS A N 1
ATOM 793 C CA . CYS A 1 101 ? -8.839 -2.680 16.654 1.00 90.06 101 CYS A CA 1
ATOM 794 C C . CYS A 1 101 ? -7.976 -2.726 17.922 1.00 90.06 101 CYS A C 1
ATOM 796 O O . CYS A 1 101 ? -8.504 -2.781 19.034 1.00 90.06 101 CYS A O 1
ATOM 798 N N . PHE A 1 102 ? -6.654 -2.677 17.760 1.00 86.31 102 PHE A N 1
ATOM 799 C CA . PHE A 1 102 ? -5.678 -2.773 18.841 1.00 86.31 102 PHE A CA 1
ATOM 800 C C . PHE A 1 102 ? -4.714 -1.580 18.806 1.00 86.31 102 PHE A C 1
ATOM 802 O O . PHE A 1 102 ? -4.635 -0.857 17.817 1.00 86.31 102 PHE A O 1
ATOM 809 N N . GLU A 1 103 ? -3.970 -1.347 19.891 1.00 85.25 103 GLU A N 1
ATOM 810 C CA . GLU A 1 103 ? -3.085 -0.173 20.033 1.00 85.25 103 GLU A CA 1
ATOM 811 C C . GLU A 1 103 ? -1.979 -0.083 18.963 1.00 85.25 103 GLU A C 1
ATOM 813 O O . GLU A 1 103 ? -1.437 0.994 18.710 1.00 85.25 103 GLU A O 1
ATOM 818 N N . ASP A 1 104 ? -1.627 -1.205 18.339 1.00 86.62 104 ASP A N 1
ATOM 819 C CA . ASP A 1 104 ? -0.655 -1.295 17.248 1.00 86.62 104 ASP A CA 1
ATOM 820 C C . ASP A 1 104 ? -1.276 -1.107 15.851 1.00 86.62 104 ASP A C 1
ATOM 822 O O . ASP A 1 104 ? -0.578 -1.247 14.848 1.00 86.62 104 ASP A O 1
ATOM 826 N N . GLY A 1 105 ? -2.562 -0.749 15.778 1.00 90.88 105 GLY A N 1
ATOM 827 C CA . GLY A 1 105 ? -3.275 -0.506 14.530 1.00 90.88 105 GLY A CA 1
ATOM 828 C C . GLY A 1 105 ? -2.611 0.552 13.646 1.00 90.88 105 GLY A C 1
ATOM 829 O O . GLY A 1 105 ? -2.103 1.575 14.125 1.00 90.88 105 GLY A O 1
ATOM 830 N N . ILE A 1 106 ? -2.619 0.316 12.332 1.00 93.62 106 ILE A N 1
ATOM 831 C CA . ILE A 1 106 ? -1.892 1.145 11.360 1.00 93.62 106 ILE A CA 1
ATOM 832 C C . ILE A 1 106 ? -2.513 2.534 11.133 1.00 93.62 106 ILE A C 1
ATOM 834 O O . ILE A 1 106 ? -1.863 3.376 10.514 1.00 93.62 106 ILE A O 1
ATOM 838 N N . LEU A 1 107 ? -3.723 2.803 11.635 1.00 92.56 107 LEU A N 1
ATOM 839 C CA . LEU A 1 107 ? -4.316 4.149 11.647 1.00 92.56 107 LEU A CA 1
ATOM 840 C C . LEU A 1 107 ? -3.855 4.999 12.835 1.00 92.56 107 LEU A C 1
ATOM 842 O O . LEU A 1 107 ? -4.011 6.221 12.815 1.00 92.56 107 LEU A O 1
ATOM 846 N N . PHE A 1 108 ? -3.258 4.389 13.857 1.00 88.00 108 PHE A N 1
ATOM 847 C CA . PHE A 1 108 ? -2.637 5.128 14.948 1.00 88.00 108 PHE A CA 1
ATOM 848 C C . PHE A 1 108 ? -1.192 5.479 14.578 1.00 88.00 108 PHE A C 1
ATOM 850 O O . PHE A 1 108 ? -0.489 4.633 14.019 1.00 88.00 108 PHE A O 1
ATOM 857 N N . PRO A 1 109 ? -0.704 6.699 14.876 1.00 77.56 109 PRO A N 1
ATOM 858 C CA . PRO A 1 109 ? 0.704 7.029 14.696 1.00 77.56 109 PRO A CA 1
ATOM 859 C C . PRO A 1 109 ? 1.579 6.048 15.477 1.00 77.56 109 PRO A C 1
ATOM 861 O O . PRO A 1 109 ? 1.620 6.073 16.709 1.00 77.56 109 PRO A O 1
ATOM 864 N N . GLN A 1 110 ? 2.276 5.169 14.760 1.00 70.50 110 GLN A N 1
ATOM 865 C CA . GLN A 1 110 ? 3.183 4.221 15.383 1.00 70.50 110 GLN A CA 1
ATOM 866 C C . GLN A 1 110 ? 4.564 4.866 15.462 1.00 70.50 110 GLN A C 1
ATOM 868 O O . GLN A 1 110 ? 5.088 5.413 14.495 1.00 70.50 110 GLN A O 1
ATOM 873 N N . VAL A 1 111 ? 5.198 4.789 16.628 1.00 62.00 111 VAL A N 1
ATOM 874 C CA . VAL A 1 111 ? 6.627 5.070 16.769 1.00 62.00 111 VAL A CA 1
ATOM 875 C C . VAL A 1 111 ? 7.239 3.771 17.250 1.00 62.00 111 VAL A C 1
ATOM 877 O O . VAL A 1 111 ? 7.003 3.387 18.392 1.00 62.00 111 VAL A O 1
ATOM 880 N N . ALA A 1 112 ? 8.015 3.074 16.407 1.00 55.72 112 ALA A N 1
ATOM 881 C CA . ALA A 1 112 ? 8.591 1.788 16.799 1.00 55.72 112 ALA A CA 1
ATOM 882 C C . ALA A 1 112 ? 9.271 1.911 18.178 1.00 55.72 112 ALA A C 1
ATOM 884 O O . ALA A 1 112 ? 10.178 2.741 18.353 1.00 55.72 112 ALA A O 1
ATOM 885 N N . LYS A 1 113 ? 8.781 1.103 19.136 1.00 51.50 113 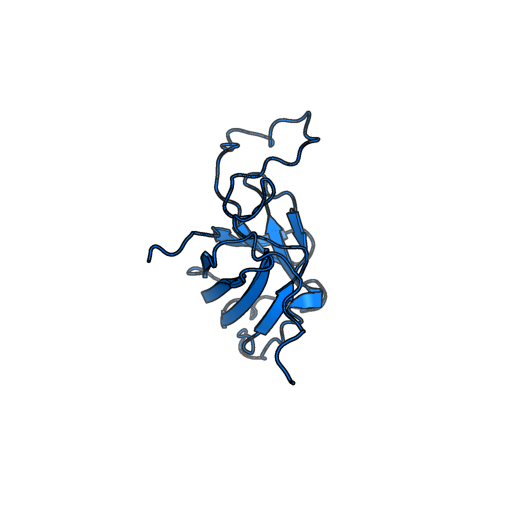LYS A N 1
ATOM 886 C CA . LYS A 1 113 ? 8.943 1.229 20.602 1.00 51.50 113 LYS A CA 1
ATOM 887 C C . LYS A 1 113 ? 10.401 1.266 21.103 1.00 51.50 113 LYS A C 1
ATOM 889 O O . LYS A 1 113 ? 10.640 1.567 22.265 1.00 51.50 113 LYS A O 1
ATOM 894 N N . ASN A 1 114 ? 11.386 1.037 20.228 1.00 45.59 114 ASN A N 1
ATOM 895 C CA . ASN A 1 114 ? 12.805 0.900 20.572 1.00 45.59 114 ASN A CA 1
ATOM 896 C C . ASN A 1 114 ? 13.736 1.999 20.038 1.00 45.59 114 ASN A C 1
ATOM 898 O O . ASN A 1 114 ? 14.957 1.888 20.180 1.00 45.59 114 ASN A O 1
ATOM 902 N N . SER A 1 115 ? 13.227 3.084 19.449 1.00 48.44 115 SER A N 1
ATOM 903 C CA . SER A 1 115 ? 14.132 4.121 18.945 1.00 48.44 115 SER A CA 1
ATOM 904 C C . SER A 1 115 ? 14.537 5.130 20.013 1.00 48.4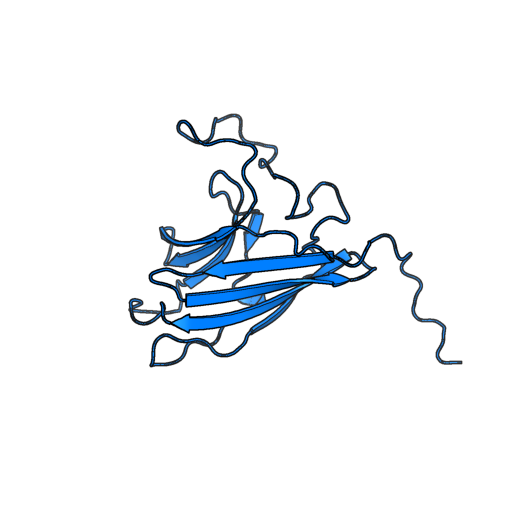4 115 SER A C 1
ATOM 906 O O . SER A 1 115 ? 13.940 6.191 20.169 1.00 48.44 115 SER A O 1
ATOM 908 N N . LYS A 1 116 ? 15.656 4.836 20.686 1.00 48.22 116 LYS A N 1
ATOM 909 C CA . LYS A 1 116 ? 16.450 5.824 21.442 1.00 48.22 116 LYS A CA 1
ATOM 910 C C . LYS A 1 116 ? 17.043 6.931 20.554 1.00 48.22 116 LYS A C 1
ATOM 912 O O . LYS A 1 116 ? 17.687 7.842 21.064 1.00 48.22 116 LYS A O 1
ATOM 917 N N . ARG A 1 117 ? 16.860 6.862 19.233 1.00 51.34 117 ARG A N 1
ATOM 918 C CA . ARG A 1 117 ? 17.308 7.875 18.279 1.00 51.34 117 ARG A CA 1
ATOM 919 C C . ARG A 1 117 ? 16.076 8.612 17.766 1.00 51.34 117 ARG A C 1
ATOM 921 O O . ARG A 1 117 ? 15.145 8.003 17.250 1.00 51.34 117 ARG A O 1
ATOM 928 N N . SER A 1 118 ? 16.026 9.927 17.936 1.00 57.19 118 SER A N 1
ATOM 929 C CA . SER A 1 118 ? 15.116 10.745 17.136 1.00 57.19 118 SER A CA 1
ATOM 930 C C . SER A 1 118 ? 15.267 10.337 15.673 1.00 57.19 118 SER A C 1
ATOM 932 O O . SER A 1 118 ? 16.401 10.167 15.221 1.00 57.19 118 SER A O 1
ATOM 934 N N . CYS A 1 119 ? 14.160 10.179 14.952 1.00 59.94 119 CYS A N 1
ATOM 935 C CA . CYS A 1 119 ? 14.173 10.136 13.492 1.00 59.94 119 CYS A CA 1
ATOM 936 C C . CYS A 1 119 ? 15.101 11.264 13.039 1.00 59.94 119 CYS A C 1
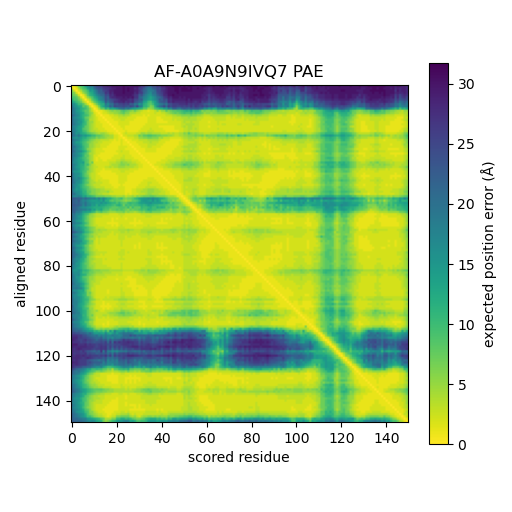ATOM 938 O O . CYS A 1 119 ? 14.970 12.374 13.551 1.00 59.94 119 CYS A O 1
ATOM 940 N N . GLY A 1 120 ? 16.160 10.955 12.289 1.00 55.53 120 GLY A N 1
ATOM 941 C CA . GLY A 1 120 ? 17.222 11.929 12.041 1.00 55.53 120 GLY A CA 1
ATOM 942 C C . GLY A 1 120 ? 16.633 13.199 11.419 1.00 55.53 120 GLY A C 1
ATOM 943 O O . GLY A 1 120 ? 16.194 13.160 10.277 1.00 55.53 120 GLY A O 1
ATOM 944 N N . GLY A 1 121 ? 16.583 14.304 12.173 1.00 54.66 121 GLY A N 1
ATOM 945 C CA . GLY A 1 121 ? 16.030 15.592 11.725 1.00 54.66 121 GLY A CA 1
ATOM 946 C C . GLY A 1 121 ? 14.602 15.925 12.197 1.00 54.66 121 GLY A C 1
ATOM 947 O O . GLY A 1 121 ? 14.003 15.228 13.011 1.00 54.66 121 GLY A O 1
ATOM 948 N N . ASN A 1 122 ? 14.064 17.041 11.684 1.00 50.56 122 ASN A N 1
ATOM 949 C CA . ASN A 1 122 ? 12.776 17.672 12.046 1.00 50.56 122 ASN A CA 1
ATOM 950 C C . ASN A 1 122 ? 11.518 16.880 11.610 1.00 50.56 122 ASN A C 1
ATOM 952 O O . ASN A 1 122 ? 10.497 17.472 11.255 1.00 50.56 122 ASN A O 1
ATOM 956 N N . GLN A 1 123 ? 11.563 15.549 11.586 1.00 54.53 123 GLN A N 1
ATOM 957 C CA . GLN A 1 123 ? 10.395 14.739 11.243 1.00 54.53 123 GLN A CA 1
ATOM 958 C C . GLN A 1 123 ? 9.436 14.661 12.438 1.00 54.53 123 GLN A C 1
ATOM 960 O O . GLN A 1 123 ? 9.833 14.338 13.561 1.00 54.53 123 GLN A O 1
ATOM 965 N N . ARG A 1 124 ? 8.161 14.990 12.199 1.00 54.03 124 ARG A N 1
ATOM 966 C CA . ARG A 1 124 ? 7.102 14.885 13.208 1.00 54.03 124 ARG A CA 1
ATOM 967 C C . ARG A 1 124 ? 6.852 13.411 13.511 1.00 54.03 124 ARG A C 1
ATOM 969 O O . ARG A 1 124 ? 6.490 12.658 12.614 1.00 54.03 124 ARG A O 1
ATOM 976 N N . ARG A 1 125 ? 7.022 13.027 14.778 1.00 59.22 125 ARG A N 1
ATOM 977 C CA . ARG A 1 125 ? 6.828 11.648 15.256 1.00 59.22 125 ARG A CA 1
ATOM 978 C C . ARG A 1 125 ? 5.374 11.176 15.152 1.00 59.22 125 ARG A C 1
ATOM 980 O O . ARG A 1 125 ? 5.147 9.977 15.071 1.00 59.22 125 ARG A O 1
ATOM 987 N N . ASP A 1 126 ? 4.437 12.115 15.050 1.00 64.12 126 ASP A N 1
ATOM 988 C CA . ASP A 1 126 ? 2.992 11.860 15.097 1.00 64.12 126 ASP A CA 1
ATOM 989 C C . ASP A 1 126 ? 2.347 11.828 13.697 1.00 64.12 126 ASP A C 1
ATOM 991 O O . ASP A 1 126 ? 1.136 11.980 13.555 1.00 64.12 126 ASP A O 1
ATOM 995 N N . GLY A 1 127 ? 3.158 11.713 12.638 1.00 70.62 127 GLY A N 1
ATOM 996 C CA . GLY A 1 127 ? 2.649 11.582 11.273 1.00 70.62 127 GLY A CA 1
ATOM 997 C C . GLY A 1 127 ? 1.927 10.246 11.049 1.00 70.62 127 GLY A C 1
ATOM 998 O O . GLY A 1 127 ? 2.254 9.266 11.721 1.00 70.62 127 GLY A O 1
ATOM 999 N N . PRO A 1 128 ? 0.979 10.182 10.094 1.00 86.75 128 PRO A N 1
ATOM 1000 C CA . PRO A 1 128 ? 0.304 8.934 9.760 1.00 86.75 128 PRO A CA 1
ATOM 1001 C C . PRO A 1 128 ? 1.309 7.907 9.229 1.00 86.75 128 PRO A C 1
ATOM 1003 O O . PRO A 1 128 ? 2.304 8.263 8.582 1.00 86.75 128 PRO A O 1
ATOM 1006 N N . ASN A 1 129 ? 1.014 6.630 9.458 1.00 94.19 129 ASN A N 1
ATOM 1007 C CA . ASN A 1 129 ? 1.713 5.554 8.769 1.00 94.19 129 ASN A CA 1
ATOM 1008 C C . ASN A 1 129 ? 1.387 5.618 7.269 1.00 94.19 129 ASN A C 1
ATOM 1010 O O . ASN A 1 129 ? 0.404 6.229 6.837 1.00 94.19 129 ASN A O 1
ATOM 1014 N N . ALA A 1 130 ? 2.242 5.022 6.452 1.00 95.62 130 ALA A N 1
ATOM 1015 C CA . ALA A 1 130 ? 2.144 5.132 5.006 1.00 95.62 130 ALA A CA 1
ATOM 1016 C C . ALA A 1 130 ? 2.483 3.814 4.325 1.00 95.62 130 ALA A C 1
ATOM 1018 O O . ALA A 1 130 ? 3.406 3.121 4.744 1.00 95.62 130 ALA A O 1
ATOM 1019 N N . MET A 1 131 ? 1.788 3.520 3.232 1.00 97.38 131 MET A N 1
ATOM 1020 C CA . MET A 1 131 ? 2.204 2.488 2.298 1.00 97.38 131 MET A CA 1
ATOM 1021 C C . MET A 1 131 ? 3.297 3.044 1.384 1.00 97.38 131 MET A C 1
ATOM 1023 O O . MET A 1 131 ? 3.231 4.185 0.916 1.00 97.38 131 MET A O 1
ATOM 1027 N N . THR A 1 132 ? 4.316 2.235 1.133 1.00 97.00 132 THR A N 1
ATOM 1028 C CA . THR A 1 132 ? 5.454 2.574 0.283 1.00 97.00 132 THR A CA 1
ATOM 1029 C C . THR A 1 132 ? 5.678 1.517 -0.780 1.00 97.00 132 THR A C 1
ATOM 1031 O O . THR A 1 132 ? 5.393 0.341 -0.567 1.00 97.00 132 THR A O 1
ATOM 1034 N N . VAL A 1 133 ? 6.214 1.973 -1.909 1.00 95.75 133 VAL A N 1
ATOM 1035 C CA . VAL A 1 133 ? 6.823 1.131 -2.937 1.00 95.75 133 VAL A CA 1
ATOM 1036 C C . VAL A 1 133 ? 8.316 1.425 -2.911 1.00 95.75 133 VAL A C 1
ATOM 1038 O O . VAL A 1 133 ? 8.718 2.589 -3.048 1.00 95.75 133 VAL A O 1
ATOM 1041 N N . LYS A 1 134 ? 9.128 0.391 -2.703 1.00 94.25 134 LYS A N 1
ATOM 1042 C CA . LYS A 1 134 ? 10.591 0.476 -2.667 1.00 94.25 134 LYS A CA 1
ATOM 1043 C C . LYS A 1 134 ? 11.215 -0.334 -3.790 1.00 94.25 134 LYS A C 1
ATOM 1045 O O . LYS A 1 134 ? 10.628 -1.314 -4.224 1.00 94.25 134 LYS A O 1
ATOM 1050 N N . GLU A 1 135 ? 12.412 0.062 -4.200 1.00 91.50 135 GLU A N 1
ATOM 1051 C CA . GLU A 1 135 ? 13.339 -0.759 -4.987 1.00 91.50 135 GLU A CA 1
ATOM 1052 C C . GLU A 1 135 ? 14.638 -0.849 -4.190 1.00 91.50 135 GLU A C 1
ATOM 1054 O O . GLU A 1 135 ? 15.280 0.172 -3.925 1.00 91.50 135 GLU A O 1
ATOM 1059 N N . GLY A 1 136 ? 14.982 -2.053 -3.733 1.00 87.94 136 GLY A N 1
ATOM 1060 C CA . GLY A 1 136 ? 16.007 -2.209 -2.704 1.00 87.94 136 GLY A CA 1
ATOM 1061 C C . GLY A 1 136 ? 15.614 -1.452 -1.430 1.00 87.94 136 GLY A C 1
ATOM 1062 O O . GLY A 1 136 ? 14.549 -1.696 -0.862 1.00 87.94 136 GLY A O 1
ATOM 1063 N N . ASP A 1 137 ? 16.460 -0.516 -0.992 1.00 87.38 137 ASP A N 1
ATOM 1064 C CA . ASP A 1 137 ? 16.206 0.318 0.194 1.00 87.38 137 ASP A CA 1
ATOM 1065 C C . ASP A 1 137 ? 15.642 1.713 -0.148 1.00 87.38 137 ASP A C 1
ATOM 1067 O O . ASP A 1 137 ? 15.258 2.471 0.750 1.00 87.38 137 ASP A O 1
ATOM 1071 N N . ASP A 1 138 ? 15.538 2.051 -1.438 1.00 90.50 138 ASP A N 1
ATOM 1072 C CA . ASP A 1 138 ? 15.080 3.360 -1.899 1.00 90.50 138 ASP A CA 1
ATOM 1073 C C . ASP A 1 138 ? 13.554 3.418 -1.990 1.00 90.50 138 ASP A C 1
ATOM 1075 O O . ASP A 1 138 ? 12.926 2.664 -2.735 1.00 90.50 138 ASP A O 1
ATOM 1079 N N . ILE A 1 139 ? 12.941 4.382 -1.298 1.00 93.25 139 ILE A N 1
ATOM 1080 C CA . ILE A 1 139 ? 11.504 4.662 -1.425 1.00 93.25 139 ILE A CA 1
ATOM 1081 C C . ILE A 1 139 ? 11.248 5.389 -2.746 1.00 93.25 139 ILE A C 1
ATOM 1083 O O . ILE A 1 139 ? 11.662 6.535 -2.923 1.00 93.25 139 ILE A O 1
ATOM 1087 N N . LYS A 1 140 ? 10.509 4.745 -3.651 1.00 93.88 140 LYS A N 1
ATOM 1088 C CA . LYS A 1 140 ? 10.119 5.306 -4.955 1.00 93.88 140 LYS A CA 1
ATOM 1089 C C . LYS A 1 140 ? 8.731 5.935 -4.925 1.00 93.88 140 LYS A C 1
ATOM 1091 O O . LYS A 1 140 ? 8.484 6.914 -5.626 1.00 93.88 140 LYS A O 1
ATOM 1096 N N . ALA A 1 141 ? 7.844 5.403 -4.085 1.00 95.06 141 ALA A N 1
ATOM 1097 C CA . ALA A 1 141 ? 6.504 5.932 -3.870 1.00 95.06 141 ALA A CA 1
ATOM 1098 C C . ALA A 1 141 ? 6.113 5.844 -2.395 1.00 95.06 141 ALA A C 1
ATOM 1100 O O . ALA A 1 141 ? 6.485 4.899 -1.699 1.00 95.06 141 ALA A O 1
ATOM 1101 N N . LYS A 1 142 ? 5.324 6.812 -1.926 1.00 95.50 142 LYS A N 1
ATOM 1102 C CA . LYS A 1 142 ? 4.783 6.839 -0.566 1.00 95.50 142 LYS A CA 1
ATOM 1103 C C . LYS A 1 142 ? 3.404 7.488 -0.570 1.00 95.50 142 LYS A C 1
ATOM 1105 O O . LYS A 1 142 ? 3.253 8.575 -1.123 1.00 95.50 142 LYS A O 1
ATOM 1110 N N . ALA A 1 143 ? 2.438 6.855 0.083 1.00 96.75 143 ALA A N 1
ATOM 1111 C CA . ALA A 1 143 ? 1.103 7.394 0.302 1.00 96.75 143 ALA A CA 1
ATOM 1112 C C . ALA A 1 143 ? 0.651 7.088 1.733 1.00 96.75 143 ALA A C 1
ATOM 1114 O O . ALA A 1 143 ? 0.818 5.970 2.215 1.00 96.75 143 ALA A O 1
ATOM 1115 N N . SER A 1 144 ? 0.107 8.086 2.428 1.00 95.94 144 SER A N 1
ATOM 1116 C CA . SER A 1 144 ? -0.434 7.899 3.778 1.00 95.94 144 SER A CA 1
ATOM 1117 C C . SER A 1 144 ? -1.598 6.911 3.770 1.00 95.94 144 SER A C 1
ATOM 1119 O O . SER A 1 144 ? -2.375 6.878 2.816 1.00 95.94 144 SER A O 1
ATOM 1121 N N . VAL A 1 145 ? -1.712 6.117 4.831 1.00 96.38 145 VAL A N 1
ATOM 1122 C CA . VAL A 1 145 ? -2.900 5.304 5.103 1.00 96.38 145 VAL A CA 1
ATOM 1123 C C . VAL A 1 145 ? -3.872 6.188 5.869 1.00 96.38 145 VAL A C 1
ATOM 1125 O O . VAL A 1 145 ? -3.584 6.589 6.996 1.00 96.38 145 VAL A O 1
ATOM 1128 N N . ASN A 1 146 ? -4.989 6.537 5.241 1.00 94.75 146 ASN A N 1
ATOM 1129 C CA . ASN A 1 146 ? -5.983 7.433 5.820 1.00 94.75 146 ASN A CA 1
ATOM 1130 C C . ASN A 1 146 ? -7.298 6.691 6.024 1.00 94.75 146 ASN A C 1
ATOM 1132 O O . ASN A 1 146 ? -7.733 5.965 5.134 1.00 94.75 146 ASN A O 1
ATOM 1136 N N . ASP A 1 147 ? -7.934 6.901 7.174 1.00 93.25 147 ASP A N 1
ATOM 1137 C CA . ASP A 1 147 ? -9.298 6.431 7.419 1.00 93.25 147 ASP A CA 1
ATOM 1138 C C . ASP A 1 147 ? -10.258 7.046 6.391 1.00 93.25 147 ASP A C 1
ATOM 1140 O O . ASP A 1 147 ? -10.133 8.227 6.049 1.00 93.25 147 ASP A O 1
ATOM 1144 N N . VAL A 1 148 ? -11.207 6.250 5.904 1.00 89.38 148 VAL A N 1
ATOM 1145 C CA . VAL A 1 148 ? -12.265 6.711 5.000 1.00 89.38 148 VAL A CA 1
ATOM 1146 C C . VAL A 1 148 ? -13.520 6.952 5.843 1.00 89.38 148 VAL A C 1
ATOM 1148 O O . VAL A 1 148 ? -14.143 5.981 6.288 1.00 89.38 148 VAL A O 1
ATOM 1151 N N . PRO A 1 149 ? -13.916 8.222 6.075 1.00 71.94 149 PRO A N 1
ATOM 1152 C CA . PRO A 1 149 ? -15.091 8.534 6.879 1.00 71.94 149 PRO A CA 1
ATOM 1153 C C . PRO A 1 149 ? -16.349 7.900 6.278 1.00 71.94 149 PRO A C 1
ATOM 1155 O O . PRO A 1 149 ? -16.542 7.928 5.061 1.00 71.94 149 PRO A O 1
ATOM 1158 N N . ARG A 1 150 ? -17.202 7.347 7.142 1.00 57.66 150 ARG A N 1
ATOM 1159 C CA . ARG A 1 150 ? -18.511 6.786 6.774 1.00 57.66 150 ARG A CA 1
ATOM 1160 C C . ARG A 1 150 ? -19.634 7.786 6.964 1.00 57.66 150 ARG A C 1
ATOM 1162 O O . ARG A 1 150 ? -19.577 8.532 7.966 1.00 57.66 150 ARG A O 1
#

Secondary structure (DSSP, 8-state):
-------S---S--EEEEEEEESSSEEEEEEEE-TTS-EEEEEEEEES-TT-S-STTEEEEEE-TT--EEEE-HHHH-PPBPTTS-B--EEEEETT--SSSSTT-TTS----TT--S--SSS--TTPPPEEEEEETTEEEEEEE-EE---

Solvent-accessible surface area (backbone atoms only — not comparable to full-atom values): 8482 Å² total; per-residue (Å²): 133,94,80,85,83,77,87,66,75,71,79,22,67,69,47,46,31,39,26,65,36,84,65,79,37,32,34,40,37,40,37,38,24,37,38,81,29,31,22,35,41,35,34,38,29,73,30,53,50,69,82,54,95,60,71,90,48,54,38,37,32,36,19,30,46,74,70,49,77,77,42,82,40,39,80,67,40,58,73,48,76,44,97,79,9,23,37,53,77,31,62,35,75,37,78,89,40,33,46,74,61,51,96,83,9,49,66,41,56,49,64,76,94,78,63,92,57,73,55,91,64,96,65,60,67,74,32,59,15,24,44,31,37,24,52,72,90,45,76,78,42,74,20,53,44,38,78,58,88,129